Protein AF-A0A841HK06-F1 (afdb_monomer_lite)

Foldseek 3Di:
DPVLLQVLLCQQQVQDPVRDGDRPPNLVSLCVVPVPCSVVSCVVNVVLLPDDADDPPDDPVRLVVVLVVQLVVCCVVCVVHDSSSSNSSSVCRSVVSD

pLDDT: mean 84.54, std 10.42, range [47.25, 93.56]

Radius of gyration: 13.17 Å; chains: 1; bounding box: 32×24×30 Å

Organism: NCBI:txid732238

Sequence (98 aa):
MNEEASAAIRVYLGAGPTGGYQPIGQMDRMKQAFPHDHEQKLTRIKKYLEEDHPPAEWSSRELAKEQKVFEAMLAKKFPELDSVAINALACCWSYQWR

Secondary structure (DSSP, 8-state):
--HHHHHHHHHHHTB-TTS-B--TTHHHHHHHH-TTTHHHHHHHHHHHH--PPPPTT--HHHHHHHHHHHHHHHHHH-TTS-HHHHHHHHHHHHHT--

Structure (mmCIF, N/CA/C/O backbone):
data_AF-A0A841HK06-F1
#
_entry.id   AF-A0A841HK06-F1
#
loop_
_atom_site.group_PDB
_atom_site.id
_atom_site.type_symbol
_atom_site.label_atom_id
_atom_site.label_alt_id
_atom_site.label_comp_id
_atom_site.label_asym_id
_atom_site.label_entity_id
_atom_site.label_seq_id
_atom_site.pdbx_PDB_ins_code
_atom_site.Cartn_x
_atom_site.Cartn_y
_atom_site.Cartn_z
_atom_site.occupancy
_atom_site.B_iso_or_equiv
_atom_site.auth_seq_id
_atom_site.auth_comp_id
_atom_site.auth_asym_id
_atom_site.auth_atom_id
_atom_site.pdbx_PDB_model_num
ATOM 1 N N . MET A 1 1 ? -5.732 -9.204 14.564 1.00 49.12 1 MET A N 1
ATOM 2 C CA . MET A 1 1 ? -5.545 -8.769 13.164 1.00 49.12 1 MET A CA 1
ATOM 3 C C . MET A 1 1 ? -5.825 -7.283 13.120 1.00 49.12 1 MET A C 1
ATOM 5 O O . MET A 1 1 ? -6.845 -6.871 13.655 1.00 49.12 1 MET A O 1
ATOM 9 N N . ASN A 1 2 ? -4.907 -6.467 12.605 1.00 62.75 2 ASN A N 1
ATOM 10 C CA . ASN A 1 2 ? -5.093 -5.017 12.569 1.00 62.75 2 ASN A CA 1
ATOM 11 C C . ASN A 1 2 ? -5.785 -4.623 11.254 1.00 62.75 2 ASN A C 1
ATOM 13 O O . ASN A 1 2 ? -5.199 -3.955 10.405 1.00 62.75 2 ASN A O 1
ATOM 17 N N . GLU A 1 3 ? -7.024 -5.095 11.084 1.00 75.44 3 GLU A N 1
ATOM 18 C CA . GLU A 1 3 ? -7.821 -4.939 9.856 1.00 75.44 3 GLU A CA 1
ATOM 19 C C . GLU A 1 3 ? -7.989 -3.470 9.449 1.00 75.44 3 GLU A C 1
ATOM 21 O O . GLU A 1 3 ? -8.077 -3.155 8.263 1.00 75.44 3 GLU A O 1
ATOM 26 N N . GLU A 1 4 ? -7.943 -2.557 10.422 1.00 86.38 4 GLU A N 1
ATOM 27 C CA . GLU A 1 4 ? -8.011 -1.118 10.188 1.00 86.38 4 GLU A CA 1
ATOM 28 C C . GLU A 1 4 ? -6.810 -0.565 9.414 1.00 86.38 4 GLU A C 1
ATOM 30 O O . GLU A 1 4 ? -6.986 0.319 8.578 1.00 86.38 4 GLU A O 1
ATOM 35 N N . ALA A 1 5 ? -5.592 -1.056 9.677 1.00 89.88 5 ALA A N 1
ATOM 36 C CA . ALA A 1 5 ? -4.401 -0.592 8.966 1.00 89.88 5 ALA A CA 1
ATOM 37 C C . ALA A 1 5 ? -4.421 -1.075 7.513 1.00 89.88 5 ALA A C 1
ATOM 39 O O . ALA A 1 5 ? -4.223 -0.277 6.599 1.00 89.88 5 ALA A O 1
ATOM 40 N N . SER A 1 6 ? -4.751 -2.349 7.293 1.00 91.62 6 SER A N 1
ATOM 41 C CA . SER A 1 6 ? -4.905 -2.904 5.947 1.00 91.62 6 SER A CA 1
ATOM 42 C C . SER A 1 6 ? -6.025 -2.213 5.169 1.00 91.62 6 SER A C 1
ATOM 44 O O . SER A 1 6 ? -5.861 -1.894 3.995 1.00 91.62 6 SER A O 1
ATOM 46 N N . ALA A 1 7 ? -7.168 -1.933 5.805 1.00 90.25 7 ALA A N 1
ATOM 47 C CA . ALA A 1 7 ? -8.256 -1.178 5.185 1.00 90.25 7 ALA A CA 1
ATOM 48 C C . ALA A 1 7 ? -7.818 0.239 4.792 1.00 90.25 7 ALA A C 1
ATOM 50 O O . ALA A 1 7 ? -8.042 0.648 3.655 1.00 90.25 7 ALA A O 1
ATOM 51 N N . ALA A 1 8 ? -7.137 0.957 5.687 1.00 91.25 8 ALA A N 1
ATOM 52 C CA . ALA A 1 8 ? -6.632 2.295 5.402 1.00 91.25 8 ALA A CA 1
ATOM 53 C C . ALA A 1 8 ? -5.590 2.301 4.269 1.00 91.25 8 ALA A C 1
ATOM 55 O O . ALA A 1 8 ? -5.678 3.145 3.383 1.00 91.25 8 ALA A O 1
ATOM 56 N N . ILE A 1 9 ? -4.665 1.334 4.228 1.00 91.06 9 ILE A N 1
ATOM 57 C CA . ILE A 1 9 ? -3.692 1.188 3.129 1.00 91.06 9 ILE A CA 1
ATOM 58 C C . ILE A 1 9 ? -4.409 0.935 1.801 1.00 91.06 9 ILE A C 1
ATOM 60 O O . ILE A 1 9 ? -4.115 1.600 0.809 1.00 91.06 9 ILE A O 1
ATOM 64 N N . ARG A 1 10 ? -5.377 0.012 1.775 1.00 90.69 10 ARG A N 1
ATOM 65 C CA . ARG A 1 10 ? -6.146 -0.299 0.561 1.00 90.69 10 ARG A CA 1
ATOM 66 C C . ARG A 1 10 ? -6.909 0.917 0.048 1.00 90.69 10 ARG A C 1
ATOM 68 O O . ARG A 1 10 ? -6.831 1.224 -1.136 1.00 90.69 10 ARG A O 1
ATOM 75 N N . VAL A 1 11 ? -7.583 1.648 0.935 1.00 90.00 11 VAL A N 1
ATOM 76 C CA . VAL A 1 11 ? -8.291 2.887 0.580 1.00 90.00 11 VAL A CA 1
ATOM 77 C C . VAL A 1 11 ? -7.324 3.953 0.083 1.00 90.00 11 VAL A C 1
ATOM 79 O O . VAL A 1 11 ? -7.613 4.579 -0.932 1.00 90.00 11 VAL A O 1
ATOM 82 N N . TYR A 1 12 ? -6.185 4.145 0.754 1.00 89.88 12 TYR A N 1
ATOM 83 C CA . TYR A 1 12 ? -5.191 5.156 0.397 1.00 89.88 12 TYR A CA 1
ATOM 84 C C . TYR A 1 12 ? -4.549 4.875 -0.967 1.00 89.88 12 TYR A C 1
ATOM 86 O O . TYR A 1 12 ? -4.523 5.743 -1.839 1.00 89.88 12 TYR A O 1
ATOM 94 N N . LEU A 1 13 ? -4.125 3.634 -1.210 1.00 88.44 13 LEU A N 1
ATOM 95 C CA . LEU A 1 13 ? -3.471 3.216 -2.458 1.00 88.44 13 LEU A CA 1
ATOM 96 C C . LEU A 1 13 ? -4.456 2.856 -3.578 1.00 88.44 13 LEU A C 1
ATOM 98 O O . LEU A 1 13 ? -4.060 2.687 -4.728 1.00 88.44 13 LEU A O 1
ATOM 102 N N . GLY A 1 14 ? -5.747 2.778 -3.261 1.00 86.12 14 GLY A N 1
ATOM 103 C CA . GLY A 1 14 ? -6.811 2.548 -4.238 1.00 86.12 14 GLY A CA 1
ATOM 104 C C . GLY A 1 14 ? -6.884 1.098 -4.671 1.00 86.12 14 GLY A C 1
ATOM 105 O O . GLY A 1 14 ? -7.255 0.820 -5.808 1.00 86.12 14 GLY A O 1
ATOM 106 N N . ALA A 1 15 ? -6.497 0.197 -3.770 1.00 84.81 15 ALA A N 1
ATOM 107 C CA . ALA A 1 15 ? -6.572 -1.238 -3.945 1.00 84.81 15 ALA A CA 1
ATOM 108 C C . ALA A 1 15 ? -8.003 -1.701 -3.654 1.00 84.81 15 ALA A C 1
ATOM 110 O O . ALA A 1 15 ? -8.460 -1.710 -2.507 1.00 84.81 15 ALA A O 1
ATOM 111 N N . GLY A 1 16 ? -8.726 -2.073 -4.704 1.00 70.88 16 GLY A N 1
ATOM 112 C CA . GLY A 1 16 ? -10.028 -2.708 -4.574 1.00 70.88 16 GLY A CA 1
ATOM 113 C C . GLY A 1 16 ? -9.914 -4.112 -3.962 1.00 70.88 16 GLY A C 1
ATOM 114 O O . GLY A 1 16 ? -8.855 -4.741 -4.024 1.00 70.88 16 GLY A O 1
ATOM 115 N N . PRO A 1 17 ? -11.016 -4.667 -3.427 1.00 60.00 17 PRO A N 1
ATOM 116 C CA . PRO A 1 17 ? -11.040 -6.022 -2.865 1.00 60.00 17 PRO A CA 1
ATOM 117 C C . PRO A 1 17 ? -10.709 -7.122 -3.891 1.00 60.00 17 PRO A C 1
ATOM 119 O O . PRO A 1 17 ? -10.380 -8.238 -3.507 1.00 60.00 17 PRO A O 1
ATOM 122 N N . THR A 1 18 ? -10.773 -6.809 -5.188 1.00 56.53 18 THR A N 1
ATOM 123 C CA . THR A 1 18 ? -10.440 -7.703 -6.307 1.00 56.53 18 THR A CA 1
ATOM 124 C C . THR A 1 18 ? -9.015 -7.517 -6.848 1.00 56.53 18 THR A C 1
ATOM 126 O O . THR A 1 18 ? -8.664 -8.153 -7.838 1.00 56.53 18 THR A O 1
ATOM 129 N N . GLY A 1 19 ? -8.193 -6.649 -6.240 1.00 55.50 19 GLY A N 1
ATOM 130 C CA . GLY A 1 19 ? -6.819 -6.374 -6.686 1.00 55.50 19 GLY A CA 1
ATOM 131 C C . GLY A 1 19 ? -6.692 -5.343 -7.816 1.00 55.50 19 GLY A C 1
ATOM 132 O O . GLY A 1 19 ? -5.611 -5.179 -8.375 1.00 55.50 19 GLY A O 1
ATOM 133 N N . GLY A 1 20 ? -7.776 -4.644 -8.172 1.00 63.09 20 GLY A N 1
ATOM 134 C CA . GLY A 1 20 ? -7.714 -3.481 -9.064 1.00 63.09 20 GLY A CA 1
ATOM 135 C C . GLY A 1 20 ? -7.105 -2.267 -8.358 1.00 63.09 20 GLY A C 1
ATOM 136 O O . GLY A 1 20 ? -7.354 -2.074 -7.170 1.00 63.09 20 GLY A O 1
ATOM 137 N N . TYR A 1 21 ? -6.344 -1.447 -9.086 1.00 70.00 21 TYR A N 1
ATOM 138 C CA . TYR A 1 21 ? -5.630 -0.298 -8.529 1.00 70.00 21 TYR A CA 1
ATOM 139 C C . TYR A 1 21 ? -6.017 1.015 -9.205 1.00 70.00 21 TYR A C 1
ATOM 141 O O . TYR A 1 21 ? -5.940 1.143 -10.426 1.00 70.00 21 TYR A O 1
ATOM 149 N N . GLN A 1 22 ? -6.388 2.008 -8.399 1.00 75.25 22 GLN A N 1
ATOM 150 C CA . GLN A 1 22 ? -6.599 3.384 -8.845 1.00 75.25 22 GLN A CA 1
ATOM 151 C C . GLN A 1 22 ? -5.787 4.338 -7.964 1.00 75.25 22 GLN A C 1
ATOM 153 O O . GLN A 1 22 ? -6.318 4.811 -6.965 1.00 75.25 22 GLN A O 1
ATOM 158 N N . PRO A 1 23 ? -4.526 4.663 -8.306 1.00 66.81 23 PRO A N 1
ATOM 159 C CA . PRO A 1 23 ? -3.650 5.469 -7.444 1.00 66.81 23 PRO A CA 1
ATOM 160 C C . PRO A 1 23 ? -4.046 6.951 -7.322 1.00 66.81 23 PRO A C 1
ATOM 162 O O . PRO A 1 23 ? -3.491 7.676 -6.503 1.00 66.81 23 PRO A O 1
ATOM 165 N N . ILE A 1 24 ? -5.045 7.417 -8.075 1.00 68.81 24 ILE A N 1
ATOM 166 C CA . ILE A 1 24 ? -5.466 8.827 -8.127 1.00 68.81 24 ILE A CA 1
ATOM 167 C C . ILE A 1 24 ? -6.403 9.167 -6.960 1.00 68.81 24 ILE A C 1
ATOM 169 O O . ILE A 1 24 ? -7.292 8.379 -6.639 1.00 68.81 24 ILE A O 1
ATOM 173 N N . GLY A 1 25 ? -6.233 10.335 -6.333 1.00 67.31 25 GLY A N 1
ATOM 174 C CA . GLY A 1 25 ? -7.156 10.836 -5.303 1.00 67.31 25 GLY A CA 1
ATOM 175 C C . GLY A 1 25 ? -6.965 10.215 -3.915 1.00 67.31 25 GLY A C 1
ATOM 176 O O . GLY A 1 25 ? -7.941 10.049 -3.194 1.00 67.31 25 GLY A O 1
ATOM 177 N N . GLN A 1 26 ? -5.727 9.860 -3.541 1.00 83.19 26 GLN A N 1
ATOM 178 C CA . GLN A 1 26 ? -5.359 9.189 -2.277 1.00 83.19 26 GLN A CA 1
ATOM 179 C C . GLN A 1 26 ? -6.014 9.846 -1.043 1.00 83.19 26 GLN A C 1
ATOM 181 O O . GLN A 1 26 ? -6.735 9.198 -0.283 1.00 83.19 26 GLN A O 1
ATOM 186 N N . MET A 1 27 ? -5.819 11.160 -0.883 1.00 83.88 27 MET A N 1
ATOM 187 C CA . MET A 1 27 ? -6.377 11.941 0.226 1.00 83.88 27 MET A CA 1
ATOM 188 C C . MET A 1 27 ? -7.906 12.056 0.151 1.00 83.88 27 MET A C 1
ATOM 190 O O . MET A 1 27 ? -8.580 11.944 1.172 1.00 83.88 27 MET A O 1
ATOM 194 N N . ASP A 1 28 ? -8.468 12.244 -1.045 1.00 85.44 28 ASP A N 1
ATOM 195 C CA . ASP A 1 28 ? -9.918 12.357 -1.231 1.00 85.44 28 ASP A CA 1
ATOM 196 C C . ASP A 1 28 ? -10.628 11.033 -0.929 1.00 85.44 28 ASP A C 1
ATOM 198 O O . ASP A 1 28 ? -11.655 11.029 -0.254 1.00 85.44 28 ASP A O 1
ATOM 202 N N . ARG A 1 29 ? -10.041 9.897 -1.326 1.00 86.81 29 ARG A N 1
ATOM 203 C CA . ARG A 1 29 ? -10.526 8.552 -0.980 1.00 86.81 29 ARG A CA 1
ATOM 204 C C . ARG A 1 29 ? -10.487 8.312 0.522 1.00 86.81 29 ARG A C 1
ATOM 206 O O . ARG A 1 29 ? -11.454 7.798 1.078 1.00 86.81 29 ARG A O 1
ATOM 213 N N . MET A 1 30 ? -9.417 8.740 1.193 1.00 89.19 30 MET A N 1
ATOM 214 C CA . MET A 1 30 ? -9.350 8.676 2.653 1.00 89.19 30 MET A CA 1
ATOM 215 C C . MET A 1 30 ? -10.431 9.531 3.313 1.00 89.19 30 MET A C 1
ATOM 217 O O . MET A 1 30 ? -11.112 9.042 4.206 1.00 89.19 30 MET A O 1
ATOM 221 N N . LYS A 1 31 ? -10.643 10.771 2.856 1.00 89.25 31 LYS A N 1
ATOM 222 C CA . LYS A 1 31 ? -11.702 11.650 3.380 1.00 89.25 31 LYS A CA 1
ATOM 223 C C . LYS A 1 31 ? -13.104 11.088 3.147 1.00 89.25 31 LYS A C 1
ATOM 225 O O . LYS A 1 31 ? -13.966 11.247 4.001 1.00 89.25 31 LYS A O 1
ATOM 230 N N . GLN A 1 32 ? -13.334 10.429 2.013 1.00 87.75 32 GLN A N 1
ATOM 231 C CA . GLN A 1 32 ? -14.619 9.802 1.696 1.00 87.75 32 GLN A CA 1
ATOM 232 C C . GLN A 1 32 ? -14.878 8.544 2.533 1.00 87.75 32 GLN A C 1
ATOM 234 O O . GLN A 1 32 ? -15.989 8.360 3.022 1.00 87.75 32 GLN A O 1
ATOM 239 N N . ALA A 1 33 ? -13.873 7.683 2.710 1.00 88.25 33 ALA A N 1
ATOM 240 C CA . ALA A 1 33 ? -14.021 6.430 3.451 1.00 88.25 33 ALA A CA 1
ATOM 241 C C . ALA A 1 33 ? -13.965 6.614 4.978 1.00 88.25 33 ALA A C 1
ATOM 243 O O . ALA A 1 33 ? -14.613 5.869 5.710 1.00 88.25 33 ALA A O 1
ATOM 244 N N . PHE A 1 34 ? -13.199 7.600 5.452 1.00 90.50 34 PHE A N 1
ATOM 245 C CA . PHE A 1 34 ? -12.912 7.864 6.865 1.00 90.50 34 PHE A CA 1
ATOM 246 C C . PHE A 1 34 ? -13.166 9.346 7.213 1.00 90.50 34 PHE A C 1
ATOM 248 O O . PHE A 1 34 ? -12.250 10.066 7.619 1.00 90.50 34 PHE A O 1
ATOM 255 N N . PRO A 1 35 ? -14.398 9.863 7.054 1.00 89.75 35 PRO A N 1
ATOM 256 C CA . PRO A 1 35 ? -14.673 11.300 7.158 1.00 89.75 35 PRO A CA 1
ATOM 257 C C . PRO A 1 35 ? -14.313 11.904 8.521 1.00 89.75 35 PRO A C 1
ATOM 259 O O . PRO A 1 35 ? -13.935 13.072 8.592 1.00 89.75 35 PRO A O 1
ATOM 262 N N . HIS A 1 36 ? -14.378 11.113 9.594 1.00 92.12 36 HIS A N 1
ATOM 263 C CA . HIS A 1 36 ? -14.145 11.580 10.963 1.00 92.12 36 HIS A CA 1
ATOM 264 C C . HIS A 1 36 ? -12.743 11.267 11.507 1.00 92.12 36 HIS A C 1
ATOM 266 O O . HIS A 1 36 ? -12.345 11.860 12.505 1.00 92.12 36 HIS A O 1
ATOM 272 N N . ASP A 1 37 ? -11.993 10.361 10.875 1.00 91.56 37 ASP A N 1
ATOM 273 C CA . ASP A 1 37 ? -10.716 9.852 11.391 1.00 91.56 37 ASP A CA 1
ATOM 274 C C . ASP A 1 37 ? -9.621 9.673 10.319 1.00 91.56 37 ASP A C 1
ATOM 276 O O . ASP A 1 37 ? -8.561 9.117 10.615 1.00 91.56 37 ASP A O 1
ATOM 280 N N . HIS A 1 38 ? -9.816 10.184 9.094 1.00 91.00 38 HIS A N 1
ATOM 281 C CA . HIS A 1 38 ? -8.848 10.060 7.995 1.00 91.00 38 HIS A CA 1
ATOM 282 C C . HIS A 1 38 ? -7.428 10.500 8.376 1.00 91.00 38 HIS A C 1
ATOM 284 O O . HIS A 1 38 ? -6.480 9.804 8.028 1.00 91.00 38 HIS A O 1
ATOM 290 N N . GLU A 1 39 ? -7.249 11.596 9.119 1.00 91.50 39 GLU A N 1
ATOM 291 C CA . GLU A 1 39 ? -5.922 12.073 9.548 1.00 91.50 39 GLU A CA 1
ATOM 292 C C . GLU A 1 39 ? -5.227 11.102 10.515 1.00 91.50 39 GLU A C 1
ATOM 294 O O . GLU A 1 39 ? -4.024 10.837 10.403 1.00 91.50 39 GLU A O 1
ATOM 299 N N . GLN A 1 40 ? -5.989 10.515 11.443 1.00 90.88 40 GLN A N 1
ATOM 300 C CA . GLN A 1 40 ? -5.478 9.504 12.364 1.00 90.88 40 GLN A CA 1
ATOM 301 C C . GLN A 1 40 ? -5.107 8.226 11.603 1.00 90.88 40 GLN A C 1
ATOM 303 O O . GLN A 1 40 ? -4.030 7.662 11.819 1.00 90.88 40 GLN A O 1
ATOM 308 N N . LYS A 1 41 ? -5.970 7.786 10.679 1.00 90.69 41 LYS A N 1
ATOM 309 C CA . LYS A 1 41 ? -5.716 6.626 9.820 1.00 90.69 41 LYS A CA 1
ATOM 310 C C . LYS A 1 41 ? -4.482 6.850 8.937 1.00 90.69 41 LYS A C 1
ATOM 312 O O . LYS A 1 41 ? -3.629 5.968 8.881 1.00 90.69 41 LYS A O 1
ATOM 317 N N . LEU A 1 42 ? -4.324 8.035 8.342 1.00 89.94 42 LEU A N 1
ATOM 318 C CA . LEU A 1 42 ? -3.146 8.431 7.558 1.00 89.94 42 LEU A CA 1
ATOM 319 C C . LEU A 1 42 ? -1.860 8.371 8.379 1.00 89.94 42 LEU A C 1
ATOM 321 O O . LEU A 1 42 ? -0.881 7.756 7.963 1.00 89.94 42 LEU A O 1
ATOM 325 N N . THR A 1 43 ? -1.879 8.952 9.578 1.00 91.00 43 THR A N 1
ATOM 326 C CA . THR A 1 43 ? -0.725 8.930 10.485 1.00 91.00 43 THR A CA 1
ATOM 327 C C . THR A 1 43 ? -0.335 7.497 10.846 1.00 91.00 43 THR A C 1
ATOM 329 O O . THR A 1 43 ? 0.846 7.156 10.866 1.00 91.00 43 THR A O 1
ATOM 332 N N . ARG A 1 44 ? -1.325 6.627 11.075 1.00 89.50 44 ARG A N 1
ATOM 333 C CA . ARG A 1 44 ? -1.100 5.214 11.398 1.00 89.50 44 ARG A CA 1
ATOM 334 C C . ARG A 1 44 ? -0.492 4.432 10.238 1.00 89.50 44 ARG A C 1
ATOM 336 O O . ARG A 1 44 ? 0.317 3.538 10.495 1.00 89.50 44 ARG A O 1
ATOM 343 N N . ILE A 1 45 ? -0.881 4.739 8.997 1.00 91.50 45 ILE A N 1
ATOM 344 C CA . ILE A 1 45 ? -0.367 4.024 7.824 1.00 91.50 45 ILE A CA 1
ATOM 345 C C . ILE A 1 45 ? 0.948 4.585 7.284 1.00 91.50 45 ILE A C 1
ATOM 347 O O . ILE A 1 45 ? 1.639 3.878 6.557 1.00 91.50 45 ILE A O 1
ATOM 351 N N . LYS A 1 46 ? 1.325 5.812 7.666 1.00 89.88 46 LYS A N 1
ATOM 352 C CA . LYS A 1 46 ? 2.527 6.498 7.174 1.00 89.88 46 LYS A CA 1
ATOM 353 C C . LYS A 1 46 ? 3.790 5.639 7.281 1.00 89.88 46 LYS A C 1
ATOM 355 O O . LYS A 1 46 ? 4.516 5.514 6.306 1.00 89.88 46 LYS A O 1
ATOM 360 N N . LYS A 1 47 ? 3.982 4.956 8.413 1.00 88.50 47 LYS A N 1
ATOM 361 C CA . LYS A 1 47 ? 5.132 4.062 8.645 1.00 88.50 47 LYS A CA 1
ATOM 362 C C . LYS A 1 47 ? 5.255 2.896 7.650 1.00 88.50 47 LYS A C 1
ATOM 364 O O . LYS A 1 47 ? 6.322 2.310 7.554 1.00 88.50 47 LYS A O 1
ATOM 369 N N . TYR A 1 48 ? 4.171 2.513 6.968 1.00 89.38 48 TYR A N 1
ATOM 370 C CA . TYR A 1 48 ? 4.192 1.455 5.949 1.00 89.38 48 TYR A CA 1
ATOM 371 C C . TYR A 1 48 ? 4.483 2.011 4.548 1.00 89.38 48 TYR A C 1
ATOM 373 O O . TYR A 1 48 ? 4.817 1.246 3.654 1.00 89.38 48 TYR A O 1
ATOM 381 N N . LEU A 1 49 ? 4.328 3.325 4.351 1.00 86.44 49 LEU A N 1
ATOM 382 C CA . LEU A 1 49 ? 4.551 4.014 3.077 1.00 86.44 49 LEU A CA 1
ATOM 383 C C . LEU A 1 49 ? 5.994 4.532 2.934 1.00 86.44 49 LEU A C 1
ATOM 385 O O . LEU A 1 49 ? 6.391 4.937 1.847 1.00 86.44 49 LEU A O 1
ATOM 389 N N . GLU A 1 50 ? 6.771 4.536 4.018 1.00 80.12 50 GLU A N 1
ATOM 390 C CA . GLU A 1 50 ? 8.152 5.035 4.084 1.00 80.12 50 GLU A CA 1
ATOM 391 C C . GLU A 1 50 ? 9.172 3.960 3.657 1.00 80.12 50 GLU A C 1
ATOM 393 O O . GLU A 1 50 ? 10.053 3.589 4.428 1.00 80.12 50 GLU A O 1
ATOM 398 N N . GLU A 1 51 ? 9.046 3.429 2.437 1.00 78.19 51 GLU A N 1
ATOM 399 C CA . GLU A 1 51 ? 9.994 2.450 1.881 1.00 78.19 51 GLU A CA 1
ATOM 400 C C . GLU A 1 51 ? 10.782 3.043 0.705 1.00 78.19 51 GLU A C 1
ATOM 402 O O . GLU A 1 51 ? 10.230 3.755 -0.137 1.00 78.19 51 GLU A O 1
ATOM 407 N N . ASP A 1 52 ? 12.075 2.720 0.626 1.00 76.38 52 ASP A N 1
ATOM 408 C CA . ASP A 1 52 ? 12.948 3.179 -0.455 1.00 76.38 52 ASP A CA 1
ATOM 409 C C . ASP A 1 52 ? 12.498 2.603 -1.799 1.00 76.38 52 ASP A C 1
ATOM 411 O O . ASP A 1 52 ? 12.368 1.389 -1.953 1.00 76.38 52 ASP A O 1
ATOM 415 N N . HIS A 1 53 ? 12.286 3.468 -2.791 1.00 76.31 53 HIS A N 1
ATOM 416 C CA . HIS A 1 53 ? 11.878 3.062 -4.135 1.00 76.31 53 HIS A CA 1
ATOM 417 C C . HIS A 1 53 ? 12.981 2.285 -4.873 1.00 76.31 53 HIS A C 1
ATOM 419 O O . HIS A 1 53 ? 14.170 2.530 -4.648 1.00 76.31 53 HIS A O 1
ATOM 425 N N . PRO A 1 54 ? 12.612 1.377 -5.797 1.00 81.38 54 PRO A N 1
ATOM 426 C CA . PRO A 1 54 ? 13.590 0.652 -6.590 1.00 81.38 54 PRO A CA 1
ATOM 427 C C . PRO A 1 54 ? 14.380 1.608 -7.502 1.00 81.38 54 PRO A C 1
ATOM 429 O O . PRO A 1 54 ? 13.870 2.676 -7.872 1.00 81.38 54 PRO A O 1
ATOM 432 N N . PRO A 1 55 ? 15.605 1.221 -7.908 1.00 82.12 55 PRO A N 1
ATOM 433 C CA . PRO A 1 55 ? 16.399 1.971 -8.874 1.00 82.12 55 PRO A CA 1
ATOM 434 C C . PRO A 1 55 ? 15.616 2.267 -10.157 1.00 82.12 55 PRO A C 1
ATOM 436 O O . PRO A 1 55 ? 14.981 1.385 -10.733 1.00 82.12 55 PRO A O 1
ATOM 439 N N . ALA A 1 56 ? 15.702 3.509 -10.640 1.00 79.94 56 ALA A N 1
ATOM 440 C CA . ALA A 1 56 ? 14.969 3.961 -11.827 1.00 79.94 56 ALA A CA 1
ATOM 441 C C . ALA A 1 56 ? 15.397 3.257 -13.132 1.00 79.94 56 ALA A C 1
ATOM 443 O O . ALA A 1 56 ? 14.680 3.313 -14.125 1.00 79.94 56 ALA A O 1
ATOM 444 N N . GLU A 1 57 ? 16.567 2.614 -13.137 1.00 85.94 57 GLU A N 1
ATOM 445 C CA . GLU A 1 57 ? 17.138 1.911 -14.293 1.00 85.94 57 GLU A CA 1
ATOM 446 C C . GLU A 1 57 ? 16.603 0.485 -14.485 1.00 85.94 57 GLU A C 1
ATOM 448 O O . GLU A 1 57 ? 16.878 -0.141 -15.508 1.00 85.94 57 GLU A O 1
ATOM 453 N N . TRP A 1 58 ? 15.835 -0.039 -13.525 1.00 86.19 58 TRP A N 1
ATOM 454 C CA . TRP A 1 58 ? 15.288 -1.387 -13.625 1.00 86.19 58 TRP A CA 1
ATOM 455 C C . TRP A 1 58 ? 14.233 -1.499 -14.723 1.00 86.19 58 TRP A C 1
ATOM 457 O O . TRP A 1 58 ? 13.288 -0.714 -14.817 1.00 86.19 58 TRP A O 1
ATOM 467 N N . SER A 1 59 ? 14.354 -2.548 -15.532 1.00 87.12 59 SER A N 1
ATOM 468 C CA . SER A 1 59 ? 13.342 -2.913 -16.516 1.00 87.12 59 SER A CA 1
ATOM 469 C C . SER A 1 59 ? 12.051 -3.391 -15.846 1.00 87.12 59 SER A C 1
ATOM 471 O O . SER A 1 59 ? 12.040 -3.872 -14.712 1.00 87.12 59 SER A O 1
ATOM 473 N N . SER A 1 60 ? 10.938 -3.383 -16.588 1.00 84.75 60 SER A N 1
ATOM 474 C CA . SER A 1 60 ? 9.659 -3.921 -16.096 1.00 84.75 60 SER A CA 1
ATOM 475 C C . SER A 1 60 ? 9.751 -5.390 -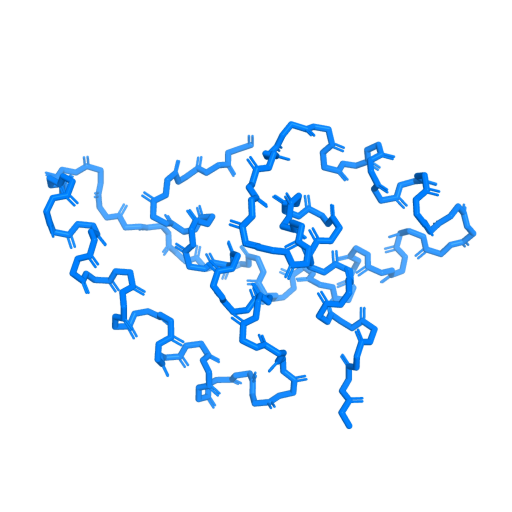15.660 1.00 84.75 60 SER A C 1
ATOM 477 O O . SER A 1 60 ? 9.017 -5.819 -14.772 1.00 84.75 60 SER A O 1
ATOM 479 N N . ARG A 1 61 ? 10.660 -6.169 -16.263 1.00 87.38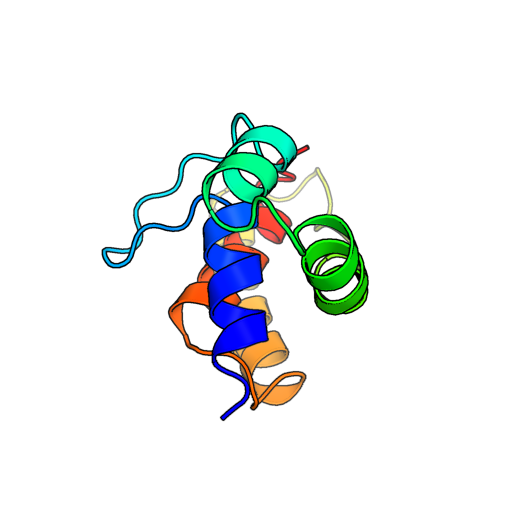 61 ARG A N 1
ATOM 480 C CA . ARG A 1 61 ? 10.896 -7.569 -15.887 1.00 87.38 61 ARG A CA 1
ATOM 481 C C . ARG A 1 61 ? 11.599 -7.681 -14.534 1.00 87.38 61 ARG A C 1
ATOM 483 O O . ARG A 1 61 ? 11.245 -8.558 -13.748 1.00 87.38 61 ARG A O 1
ATOM 490 N N . GLU A 1 62 ? 12.580 -6.822 -14.277 1.00 88.62 62 GLU A N 1
ATOM 491 C CA . GLU A 1 62 ? 13.281 -6.754 -12.991 1.00 88.62 62 GLU A CA 1
ATOM 492 C C . GLU A 1 62 ? 12.336 -6.269 -11.896 1.00 88.62 62 GLU A C 1
ATOM 494 O O . GLU A 1 62 ? 12.207 -6.941 -10.877 1.00 88.62 62 GLU A O 1
ATOM 499 N N . LEU A 1 63 ? 11.566 -5.210 -12.162 1.00 88.44 63 LEU A N 1
ATOM 500 C CA . LEU A 1 63 ? 10.537 -4.713 -11.248 1.00 88.44 63 LEU A CA 1
ATOM 501 C C . LEU A 1 63 ? 9.525 -5.802 -10.879 1.00 88.44 63 LEU A C 1
ATOM 503 O O . LEU A 1 63 ? 9.280 -6.022 -9.701 1.00 88.44 63 LEU A O 1
ATOM 507 N N . ALA A 1 64 ? 8.990 -6.549 -11.851 1.00 87.31 64 ALA A N 1
ATOM 508 C CA . ALA A 1 64 ? 8.026 -7.616 -11.570 1.00 87.31 64 ALA A CA 1
ATOM 509 C C . ALA A 1 64 ? 8.622 -8.775 -10.747 1.00 87.31 64 ALA A C 1
ATOM 511 O O . ALA A 1 64 ? 7.920 -9.407 -9.953 1.00 87.31 64 ALA A O 1
ATOM 512 N N . LYS A 1 65 ? 9.912 -9.084 -10.940 1.00 89.75 65 LYS A N 1
ATOM 513 C CA . LYS A 1 65 ? 10.619 -10.104 -10.157 1.00 89.75 65 LYS A CA 1
ATOM 514 C C . LYS A 1 65 ? 10.837 -9.628 -8.724 1.00 89.75 65 LYS A C 1
ATOM 516 O O . LYS A 1 65 ? 10.503 -10.351 -7.787 1.00 89.75 65 LYS A O 1
ATOM 521 N N . GLU A 1 66 ? 11.366 -8.423 -8.564 1.00 92.44 66 GLU A N 1
ATOM 522 C CA . GLU A 1 66 ? 11.722 -7.872 -7.259 1.00 92.44 66 GLU A CA 1
ATOM 523 C C . GLU A 1 66 ? 10.490 -7.435 -6.460 1.00 92.44 66 GLU A C 1
ATOM 525 O O . GLU A 1 66 ? 10.480 -7.584 -5.244 1.00 92.44 66 GLU A O 1
ATOM 530 N N . GLN A 1 67 ? 9.389 -7.047 -7.112 1.00 90.69 67 GLN A N 1
ATOM 531 C CA . GLN A 1 67 ? 8.110 -6.780 -6.447 1.00 90.69 67 GLN A CA 1
ATOM 532 C C . GLN A 1 67 ? 7.622 -7.998 -5.652 1.00 90.69 67 GLN A C 1
ATOM 534 O O . GLN A 1 67 ? 7.143 -7.840 -4.535 1.00 90.69 67 GLN A O 1
ATOM 539 N N . LYS A 1 68 ? 7.790 -9.224 -6.171 1.00 91.06 68 LYS A N 1
ATOM 540 C CA . LYS A 1 68 ? 7.425 -10.451 -5.435 1.00 91.06 68 LYS A CA 1
ATOM 541 C C . LYS A 1 68 ? 8.320 -10.692 -4.221 1.00 91.06 68 LYS A C 1
ATOM 543 O O . LYS A 1 68 ? 7.851 -11.178 -3.194 1.00 91.06 68 LYS A O 1
ATOM 548 N N . VAL A 1 69 ? 9.609 -10.373 -4.339 1.00 92.38 69 VAL A N 1
ATOM 549 C CA . VAL A 1 69 ? 10.564 -10.464 -3.224 1.00 92.38 69 VAL A CA 1
ATOM 550 C C . VAL A 1 69 ? 10.193 -9.447 -2.147 1.00 92.38 69 VAL A C 1
ATOM 552 O O . VAL A 1 69 ? 10.142 -9.784 -0.964 1.00 92.38 69 VAL A O 1
ATOM 555 N N . PHE A 1 70 ? 9.865 -8.228 -2.569 1.00 91.56 70 PHE A N 1
ATOM 556 C CA . PHE A 1 70 ? 9.425 -7.147 -1.705 1.00 91.56 70 PHE A CA 1
ATOM 557 C C . PHE A 1 70 ? 8.095 -7.472 -1.012 1.00 91.56 70 PHE A C 1
ATOM 559 O O . PHE A 1 70 ? 7.989 -7.312 0.199 1.00 91.56 70 PHE A O 1
ATOM 566 N N . GLU A 1 71 ? 7.120 -8.046 -1.723 1.00 92.69 71 GLU A N 1
ATOM 567 C CA . GLU A 1 71 ? 5.853 -8.524 -1.152 1.00 92.69 71 GLU A CA 1
ATOM 568 C C . GLU A 1 71 ? 6.094 -9.550 -0.030 1.00 92.69 71 GLU A C 1
ATOM 570 O O . GLU A 1 71 ? 5.560 -9.421 1.073 1.00 92.69 71 GLU A O 1
ATOM 575 N N . ALA A 1 72 ? 6.973 -10.531 -0.262 1.00 93.56 72 ALA A N 1
ATOM 576 C CA . ALA A 1 72 ? 7.335 -11.522 0.751 1.00 93.56 72 ALA A CA 1
ATOM 577 C C . ALA A 1 72 ? 8.091 -10.910 1.946 1.00 93.56 72 ALA A C 1
ATOM 579 O O . ALA A 1 72 ? 7.960 -11.390 3.075 1.00 93.56 72 ALA A O 1
ATOM 580 N N . MET A 1 73 ? 8.892 -9.868 1.714 1.00 93.31 73 MET A N 1
ATOM 581 C CA . MET A 1 73 ? 9.589 -9.135 2.770 1.00 93.31 73 MET A CA 1
ATOM 582 C C . MET A 1 73 ? 8.609 -8.325 3.626 1.00 93.31 73 MET A C 1
ATOM 584 O O . MET A 1 73 ? 8.642 -8.442 4.852 1.00 93.31 73 MET A O 1
ATOM 588 N N . LEU A 1 74 ? 7.678 -7.602 3.001 1.00 92.75 74 LEU A N 1
ATOM 589 C CA . LEU A 1 74 ? 6.610 -6.870 3.679 1.00 92.75 74 LEU A CA 1
ATOM 590 C C . LEU A 1 74 ? 5.709 -7.801 4.497 1.00 92.75 74 LEU A C 1
ATOM 592 O O . LEU A 1 74 ? 5.411 -7.487 5.644 1.00 92.75 74 LEU A O 1
ATOM 596 N N . ALA A 1 75 ? 5.345 -8.972 3.968 1.00 93.06 75 ALA A N 1
ATOM 597 C CA . ALA A 1 75 ? 4.549 -9.962 4.699 1.00 93.06 75 ALA A CA 1
ATOM 598 C C . ALA A 1 75 ? 5.235 -10.459 5.983 1.00 93.06 75 ALA A C 1
ATOM 600 O O . ALA A 1 75 ? 4.572 -10.756 6.975 1.00 93.06 75 ALA A O 1
ATOM 601 N N . LYS A 1 76 ? 6.573 -10.536 5.983 1.00 93.25 76 LYS A N 1
ATOM 602 C CA . LYS A 1 76 ? 7.361 -10.882 7.176 1.00 93.25 76 LYS A CA 1
ATOM 603 C C . LYS A 1 76 ? 7.523 -9.699 8.130 1.00 93.25 76 LYS A C 1
ATOM 605 O O . LYS A 1 76 ? 7.502 -9.898 9.340 1.00 93.25 76 LYS A O 1
ATOM 610 N N . LYS A 1 77 ? 7.721 -8.493 7.591 1.00 91.69 77 LYS A N 1
ATOM 611 C CA . LYS A 1 77 ? 7.943 -7.254 8.355 1.00 91.69 77 LYS A CA 1
ATOM 612 C C . LYS A 1 77 ? 6.663 -6.764 9.037 1.00 91.69 77 LYS A C 1
ATOM 614 O O . LYS A 1 77 ? 6.727 -6.258 10.153 1.00 91.69 77 LYS A O 1
ATOM 619 N N . PHE A 1 78 ? 5.520 -6.946 8.381 1.00 92.06 78 PHE A N 1
ATOM 620 C CA . PHE A 1 78 ? 4.210 -6.460 8.802 1.00 92.06 78 PHE A CA 1
ATOM 621 C C . PHE A 1 78 ? 3.172 -7.597 8.789 1.00 92.06 78 PHE A C 1
ATOM 623 O O . PHE A 1 78 ? 2.234 -7.574 7.986 1.00 92.06 78 PHE A O 1
ATOM 630 N N . PRO A 1 79 ? 3.319 -8.612 9.664 1.00 91.31 79 PRO A N 1
ATOM 631 C CA . PRO A 1 79 ? 2.423 -9.770 9.703 1.00 91.31 79 PRO A CA 1
ATOM 632 C C . PRO A 1 79 ? 0.985 -9.408 10.107 1.00 91.31 79 PRO A C 1
ATOM 634 O O . PRO A 1 79 ? 0.083 -10.236 10.007 1.00 91.31 79 PRO A O 1
ATOM 637 N N . GLU A 1 80 ? 0.752 -8.188 10.598 1.00 91.12 80 GLU A N 1
ATOM 638 C CA . GLU A 1 80 ? -0.582 -7.678 10.890 1.00 91.12 80 GLU A CA 1
ATOM 639 C C . GLU A 1 80 ? -1.371 -7.225 9.653 1.00 91.12 80 GLU A C 1
ATOM 641 O O . GLU A 1 80 ? -2.578 -6.993 9.786 1.00 91.12 80 GLU A O 1
ATOM 646 N N . LEU A 1 81 ? -0.709 -7.069 8.498 1.00 92.31 81 LEU A N 1
ATOM 647 C CA . LEU A 1 8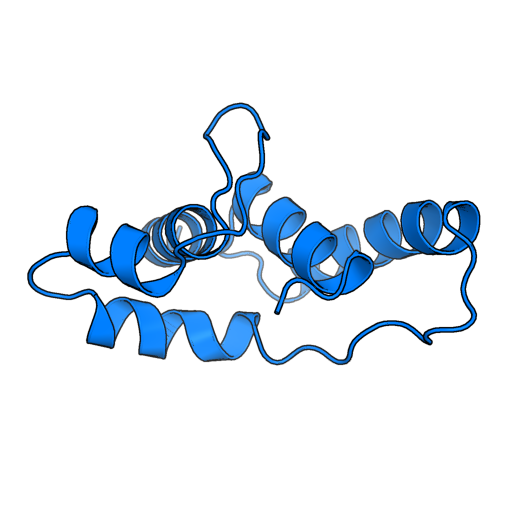1 ? -1.326 -6.646 7.243 1.00 92.31 81 LEU A CA 1
ATOM 648 C C . LEU A 1 81 ? -1.902 -7.831 6.465 1.00 92.31 81 LEU A C 1
ATOM 650 O O . LEU A 1 81 ? -1.372 -8.940 6.496 1.00 92.31 81 LEU A O 1
ATOM 654 N N . ASP A 1 82 ? -2.988 -7.581 5.733 1.00 92.12 82 ASP A N 1
ATOM 655 C CA . ASP A 1 82 ? -3.542 -8.572 4.811 1.00 92.12 82 ASP A CA 1
ATOM 656 C C . ASP A 1 82 ? -2.785 -8.586 3.474 1.00 92.12 82 ASP A C 1
ATOM 658 O O . ASP A 1 82 ? -2.067 -7.646 3.120 1.00 92.12 82 ASP A O 1
ATOM 662 N N . SER A 1 83 ? -2.947 -9.671 2.716 1.00 90.94 83 SER A N 1
ATOM 663 C CA . SER A 1 83 ? -2.242 -9.872 1.445 1.00 90.94 83 SER A CA 1
ATOM 664 C C . SER A 1 83 ? -2.544 -8.791 0.406 1.00 90.94 83 SER A C 1
ATOM 666 O O . SER A 1 83 ? -1.680 -8.467 -0.404 1.00 90.94 83 SER A O 1
ATOM 668 N N . VAL A 1 84 ? -3.738 -8.194 0.438 1.00 90.31 84 VAL A N 1
ATOM 669 C CA . VAL A 1 84 ? -4.132 -7.144 -0.508 1.00 90.31 84 VAL A CA 1
ATOM 670 C C . VAL A 1 84 ? -3.423 -5.832 -0.169 1.00 90.31 84 VAL A C 1
ATOM 672 O O . VAL A 1 84 ? -2.917 -5.165 -1.066 1.00 90.31 84 VAL A O 1
ATOM 675 N N . ALA A 1 85 ? -3.326 -5.472 1.111 1.00 91.06 85 ALA A N 1
ATOM 676 C CA . ALA A 1 85 ? -2.568 -4.307 1.560 1.00 91.06 85 ALA A CA 1
ATOM 677 C C . ALA A 1 85 ? -1.066 -4.456 1.271 1.00 91.06 85 ALA A C 1
ATOM 679 O O . ALA A 1 85 ? -0.434 -3.507 0.812 1.00 91.06 85 ALA A O 1
ATOM 680 N N . ILE A 1 86 ? -0.504 -5.650 1.480 1.00 92.44 86 ILE A N 1
ATOM 681 C CA . ILE A 1 86 ? 0.900 -5.951 1.162 1.00 92.44 86 ILE A CA 1
ATOM 682 C C . ILE A 1 86 ? 1.146 -5.826 -0.348 1.00 92.44 86 ILE A C 1
ATOM 684 O O . ILE A 1 86 ? 2.093 -5.158 -0.763 1.00 92.44 86 ILE A O 1
ATOM 688 N N . ASN A 1 87 ? 0.278 -6.411 -1.178 1.00 90.69 87 ASN A N 1
ATOM 689 C CA . ASN A 1 87 ? 0.390 -6.288 -2.630 1.00 90.69 87 ASN A CA 1
ATOM 690 C C . ASN A 1 87 ? 0.260 -4.823 -3.085 1.00 90.69 87 ASN A C 1
ATOM 692 O O . ASN A 1 87 ? 1.002 -4.391 -3.964 1.00 90.69 87 ASN A O 1
ATOM 696 N N . ALA A 1 88 ? -0.604 -4.035 -2.436 1.00 89.50 88 ALA A N 1
ATOM 697 C CA . ALA A 1 88 ? -0.767 -2.616 -2.732 1.00 89.50 88 ALA A CA 1
ATOM 698 C C . ALA A 1 88 ? 0.502 -1.811 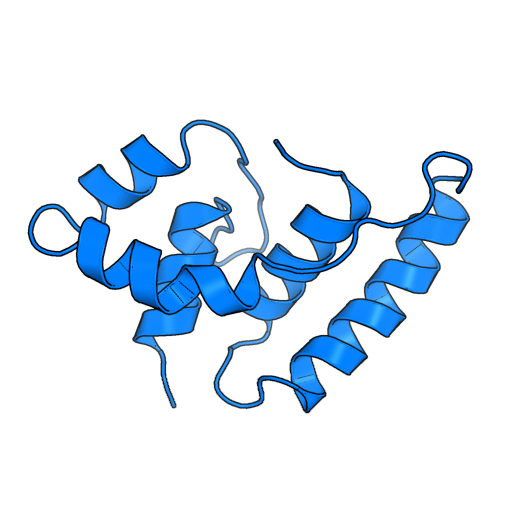-2.449 1.00 89.50 88 ALA A C 1
ATOM 700 O O . ALA A 1 88 ? 0.915 -1.003 -3.282 1.00 89.50 88 ALA A O 1
ATOM 701 N N . LEU A 1 89 ? 1.148 -2.064 -1.308 1.00 90.62 89 LEU A N 1
ATOM 702 C CA . LEU A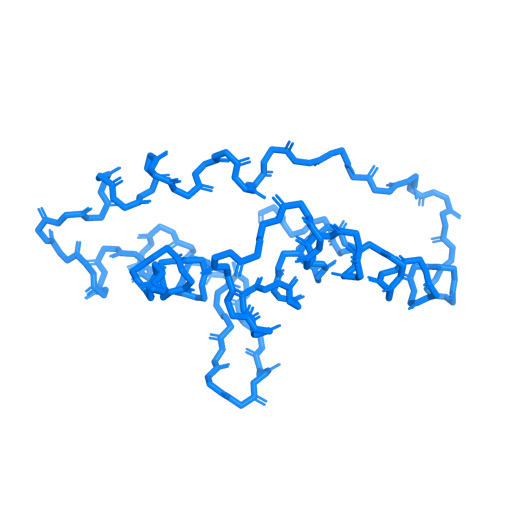 1 89 ? 2.439 -1.469 -0.967 1.00 90.62 89 LEU A CA 1
ATOM 703 C C . LEU A 1 89 ? 3.520 -1.864 -1.979 1.00 90.62 89 LEU A C 1
ATOM 705 O O . LEU A 1 89 ? 4.270 -1.007 -2.438 1.00 90.62 89 LEU A O 1
ATOM 709 N N . ALA A 1 90 ? 3.563 -3.136 -2.381 1.00 90.62 90 ALA A N 1
ATOM 710 C CA . ALA A 1 90 ? 4.528 -3.616 -3.363 1.00 90.62 90 ALA A CA 1
ATOM 711 C C . ALA A 1 90 ? 4.324 -2.983 -4.753 1.00 90.62 90 ALA A C 1
ATOM 713 O O . ALA A 1 90 ? 5.301 -2.607 -5.397 1.00 90.62 90 ALA A O 1
ATOM 714 N N . CYS A 1 91 ? 3.074 -2.797 -5.191 1.00 87.75 91 CYS A N 1
ATOM 715 C CA . CYS A 1 91 ? 2.748 -2.055 -6.412 1.00 87.75 91 CYS A CA 1
ATOM 716 C C . CYS A 1 91 ? 3.134 -0.570 -6.303 1.00 87.75 91 CYS A C 1
ATOM 718 O O . CYS A 1 91 ? 3.716 -0.002 -7.226 1.00 87.75 91 CYS A O 1
ATOM 720 N N . CYS A 1 92 ? 2.835 0.071 -5.170 1.00 87.00 92 CYS A N 1
ATOM 721 C CA . CYS A 1 92 ? 3.211 1.465 -4.929 1.00 87.00 92 CYS A CA 1
ATOM 722 C C . CYS A 1 92 ? 4.735 1.652 -5.001 1.00 87.00 92 CYS A C 1
ATOM 724 O O . CYS A 1 92 ? 5.221 2.606 -5.611 1.00 87.00 92 CYS A O 1
ATOM 726 N N . TRP A 1 93 ? 5.480 0.706 -4.426 1.00 87.88 93 TRP A N 1
ATOM 727 C CA . TRP A 1 93 ? 6.935 0.653 -4.480 1.00 87.88 93 TRP A CA 1
ATOM 728 C C . TRP A 1 93 ? 7.451 0.506 -5.917 1.00 87.88 93 TRP A C 1
ATOM 730 O O . TRP A 1 93 ? 8.257 1.329 -6.352 1.00 87.88 93 TRP A O 1
ATOM 740 N N . SER A 1 94 ? 6.949 -0.473 -6.680 1.00 83.75 94 SER A N 1
ATOM 741 C CA . SER A 1 94 ? 7.447 -0.800 -8.026 1.00 83.75 94 SER A CA 1
ATOM 742 C C . SER A 1 94 ? 7.143 0.260 -9.081 1.00 83.75 94 SER A C 1
ATOM 744 O O . SER A 1 94 ? 7.917 0.433 -10.019 1.00 83.75 94 SER A O 1
ATOM 746 N N . TYR A 1 95 ? 6.015 0.958 -8.957 1.00 76.62 95 TYR A N 1
ATOM 747 C CA . TYR A 1 95 ? 5.553 1.916 -9.962 1.00 76.62 95 TYR A CA 1
ATOM 748 C C . TYR A 1 95 ? 5.727 3.378 -9.544 1.00 76.62 95 TYR A C 1
ATOM 750 O O . TYR A 1 95 ? 5.266 4.261 -10.266 1.00 76.62 95 TYR A O 1
ATOM 758 N N . GLN A 1 96 ? 6.382 3.628 -8.400 1.00 67.56 96 GLN A N 1
ATOM 759 C CA . GLN A 1 96 ? 6.617 4.965 -7.842 1.00 67.56 96 GLN A CA 1
ATOM 760 C C . GLN A 1 96 ? 5.364 5.847 -7.915 1.00 67.56 96 GLN A C 1
ATOM 762 O O . GLN A 1 96 ? 5.420 6.983 -8.391 1.00 67.56 96 GLN A O 1
ATOM 767 N N . TRP A 1 97 ? 4.210 5.307 -7.514 1.00 63.56 97 TRP A N 1
ATOM 768 C CA . TRP A 1 97 ? 2.968 6.073 -7.519 1.00 63.56 97 TRP A CA 1
ATOM 769 C C . TRP A 1 97 ? 3.125 7.264 -6.569 1.00 63.56 97 TRP A C 1
ATOM 771 O O .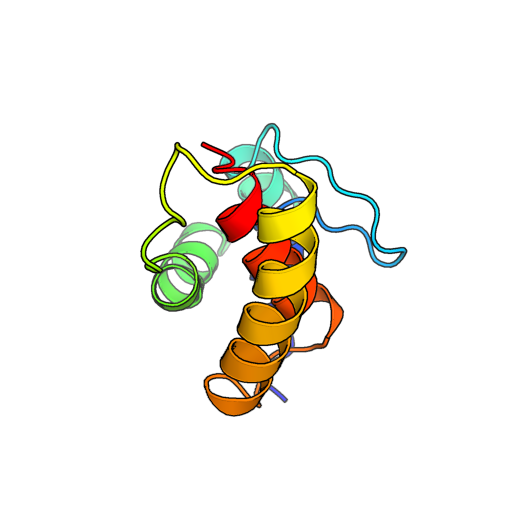 TRP A 1 97 ? 3.125 7.096 -5.353 1.00 63.56 97 TRP A O 1
ATOM 781 N N . ARG A 1 98 ? 3.331 8.450 -7.152 1.00 47.25 98 ARG A N 1
ATOM 782 C CA . ARG A 1 98 ? 3.308 9.738 -6.458 1.00 47.25 98 ARG A CA 1
ATOM 783 C C . ARG A 1 98 ? 1.865 10.189 -6.285 1.00 47.25 98 ARG A C 1
ATOM 785 O O . ARG A 1 98 ? 1.123 10.168 -7.292 1.00 47.25 98 ARG A O 1
#